Protein AF-A0AAD7KMN8-F1 (afdb_monomer)

Sequence (125 aa):
MLVNEAERQPPHKIDENMWKNRENIEEIIFLLERSHWPEALQQQSTPYDAEVAIVFYNLRD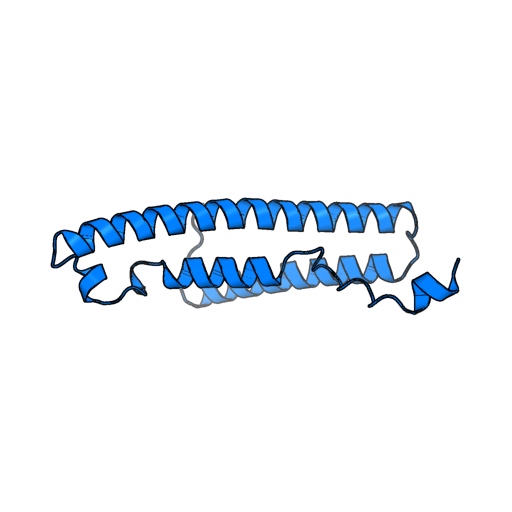KFQNTLKHLESFQSMNSERVFNTVMTYMPQDFWGTLIRQQRECAERNKQAEVDALVSSGGSIGD

Nearest PDB structures (foldseek):
  4tko-assembly1_B  TM=3.023E-01  e=6.336E+00  Aquifex aeolicus VF5

Organism: Quillaja saponaria (NCBI:txid32244)

Mean predicted aligned error: 10.91 Å

Radius of gyration: 21.76 Å; Cα contacts (8 Å, |Δi|>4): 50; chains: 1; bounding box: 42×51×60 Å

pLDDT: mean 83.75, std 11.63, range [52.47, 98.25]

Secondary structure (DSSP, 8-state):
--HHHHSSPPPP---TT-HHHHHHHHHHHHHTSGGGS-HHHHHT-SHHHHHHHHHHHHHHHHHHHHHHHHHHHHHHHHHHHHHHHHHH-TTSHHHHHHHHHHHHHHHHHHHHHHHHHHTT-----

Solvent-accessible surface area (backbo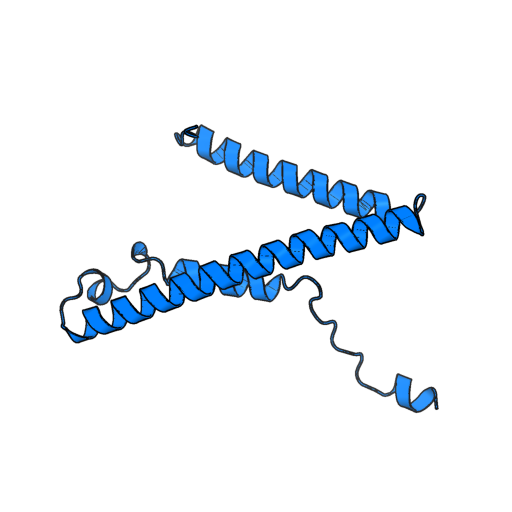ne atoms only — not comparable to full-atom values): 7191 Å² total; per-residue (Å²): 120,68,66,70,60,69,72,45,78,74,78,76,81,69,66,89,66,43,58,70,58,49,54,54,46,54,51,51,42,54,55,49,35,70,90,61,42,60,67,63,51,62,65,37,79,43,76,66,31,46,53,51,47,54,50,40,52,56,48,34,53,51,45,54,54,48,47,54,52,50,53,50,48,41,52,54,48,52,51,51,52,51,51,49,34,50,70,79,37,66,86,40,68,65,46,55,51,56,48,52,52,50,56,49,50,54,52,50,54,50,51,55,50,51,50,42,42,75,74,70,49,79,92,78,135

Structure (mmCIF, N/CA/C/O backbone):
data_AF-A0AAD7KMN8-F1
#
_entry.id   AF-A0AAD7KMN8-F1
#
loop_
_atom_site.group_PDB
_atom_site.id
_atom_site.type_symbol
_atom_site.label_atom_id
_atom_site.label_alt_id
_atom_site.label_comp_id
_atom_site.label_asym_id
_atom_site.label_entity_id
_atom_site.label_seq_id
_atom_site.pdbx_PDB_ins_code
_atom_site.Cartn_x
_atom_site.Cartn_y
_atom_site.Cartn_z
_atom_site.occupancy
_atom_site.B_iso_or_equiv
_atom_site.auth_seq_id
_atom_site.auth_comp_id
_atom_site.auth_asym_id
_atom_site.auth_atom_id
_atom_site.pdbx_PDB_model_num
ATOM 1 N N . MET A 1 1 ? 0.460 -26.601 -34.299 1.00 56.47 1 MET A N 1
ATOM 2 C CA . MET A 1 1 ? 0.908 -26.248 -32.934 1.00 56.47 1 MET A CA 1
ATOM 3 C C . MET A 1 1 ? 0.666 -24.768 -32.630 1.00 56.47 1 MET A C 1
ATOM 5 O O . MET A 1 1 ? 0.050 -24.507 -31.615 1.00 56.47 1 MET A O 1
ATOM 9 N N . LEU A 1 2 ? 0.982 -23.837 -33.544 1.00 56.38 2 LEU A N 1
ATOM 10 C CA . LEU A 1 2 ? 0.727 -22.386 -33.389 1.00 56.38 2 LEU A CA 1
ATOM 11 C C . LEU A 1 2 ? -0.758 -21.954 -33.425 1.00 56.38 2 LEU A C 1
ATOM 13 O O . LEU A 1 2 ? -1.135 -20.991 -32.770 1.00 56.38 2 LEU A O 1
ATOM 17 N N . VAL A 1 3 ? -1.621 -22.670 -34.158 1.00 59.94 3 VAL A N 1
ATOM 18 C CA . VAL A 1 3 ? -3.056 -22.318 -34.292 1.00 59.94 3 VAL A CA 1
ATOM 19 C C . VAL A 1 3 ? -3.810 -22.456 -32.961 1.00 59.94 3 VAL A C 1
ATOM 21 O O . VAL A 1 3 ? -4.581 -21.579 -32.599 1.00 59.94 3 VAL A O 1
ATOM 24 N N . ASN A 1 4 ? -3.501 -23.491 -32.172 1.00 58.03 4 ASN A N 1
ATOM 25 C CA . ASN A 1 4 ? -4.098 -23.683 -30.842 1.00 58.03 4 ASN A CA 1
ATOM 26 C C . ASN A 1 4 ? -3.640 -22.634 -29.816 1.00 58.03 4 ASN A C 1
ATOM 28 O O . ASN A 1 4 ? -4.274 -22.478 -28.778 1.00 58.03 4 ASN A O 1
ATOM 32 N N . GLU A 1 5 ? -2.522 -21.954 -30.065 1.00 59.50 5 GLU A N 1
ATOM 33 C CA . GLU A 1 5 ? -2.000 -20.889 -29.205 1.00 59.50 5 GLU A CA 1
ATOM 34 C C . GLU A 1 5 ? -2.680 -19.547 -29.497 1.00 59.50 5 GLU A C 1
ATOM 36 O O . GLU A 1 5 ? -2.905 -18.771 -28.575 1.00 59.50 5 GLU A O 1
ATOM 41 N N . ALA A 1 6 ? -3.081 -19.320 -30.752 1.00 63.28 6 ALA A N 1
ATOM 42 C CA . ALA A 1 6 ? -3.820 -18.135 -31.183 1.00 63.28 6 ALA A CA 1
ATOM 43 C C . ALA A 1 6 ? -5.300 -18.142 -30.753 1.00 63.28 6 ALA A C 1
ATOM 45 O O . ALA A 1 6 ? -5.886 -17.079 -30.577 1.00 63.28 6 ALA A O 1
ATOM 46 N N . GLU A 1 7 ? -5.900 -19.324 -30.571 1.00 77.69 7 GLU A N 1
ATOM 47 C CA . GLU A 1 7 ? -7.293 -19.466 -30.108 1.00 77.69 7 GLU A CA 1
ATOM 48 C C . GLU A 1 7 ? -7.444 -19.472 -28.578 1.00 77.69 7 GLU A C 1
ATOM 50 O O . GLU A 1 7 ? -8.562 -19.453 -28.057 1.00 77.69 7 GLU A O 1
ATOM 55 N N . ARG A 1 8 ? -6.337 -19.488 -27.825 1.00 69.94 8 ARG A N 1
ATOM 56 C CA . ARG A 1 8 ? -6.395 -19.339 -26.367 1.00 69.94 8 ARG A CA 1
ATOM 57 C C . ARG A 1 8 ? -6.794 -17.914 -26.015 1.00 69.94 8 ARG A C 1
ATOM 59 O O . ARG A 1 8 ? -6.378 -16.962 -26.672 1.00 69.94 8 ARG A O 1
ATOM 66 N N . GLN A 1 9 ? -7.564 -17.767 -24.934 1.00 62.47 9 GLN A N 1
ATOM 67 C CA . GLN A 1 9 ? -7.767 -16.442 -24.361 1.00 62.47 9 GLN A CA 1
ATOM 68 C C . GLN A 1 9 ? -6.394 -15.806 -24.114 1.00 62.47 9 GLN A C 1
ATOM 70 O O . GLN A 1 9 ? -5.521 -16.485 -23.557 1.00 62.47 9 GLN A O 1
ATOM 75 N N . PRO A 1 10 ? -6.192 -14.541 -24.532 1.00 62.91 10 PRO A N 1
ATOM 76 C CA . PRO A 1 10 ? -4.961 -13.832 -24.241 1.00 62.91 10 PRO A CA 1
ATOM 77 C C . PRO A 1 10 ? -4.693 -13.959 -22.741 1.00 62.91 10 PRO A C 1
ATOM 79 O O . PRO A 1 10 ? -5.629 -13.735 -21.962 1.00 62.91 10 PRO A O 1
ATOM 82 N N . PRO A 1 11 ? -3.473 -14.340 -22.318 1.00 59.47 11 PRO A N 1
ATOM 83 C CA . PRO A 1 11 ? -3.127 -14.351 -20.908 1.00 59.47 11 PRO A CA 1
ATOM 84 C C . PRO A 1 11 ? -3.539 -13.008 -20.321 1.00 59.47 11 PRO A C 1
ATOM 86 O O . PRO A 1 11 ? -3.143 -11.958 -20.835 1.00 59.47 11 PRO A O 1
ATOM 89 N N . HIS A 1 12 ? -4.406 -13.033 -19.310 1.00 55.31 12 HIS A N 1
ATOM 90 C CA . HIS A 1 12 ? -4.824 -11.798 -18.671 1.00 55.31 12 HIS A CA 1
ATOM 91 C C . HIS A 1 12 ? -3.556 -11.133 -18.144 1.00 55.31 12 HIS A C 1
ATOM 93 O O . HIS A 1 12 ? -2.778 -11.788 -17.446 1.00 55.31 12 HIS A O 1
ATOM 99 N N . LYS A 1 13 ? -3.301 -9.883 -18.550 1.00 56.59 13 LYS A N 1
ATOM 100 C CA . LYS A 1 13 ? -2.101 -9.159 -18.135 1.00 56.59 13 LYS A CA 1
ATOM 101 C C . LYS A 1 13 ? -2.139 -9.083 -16.614 1.00 56.59 13 LYS A C 1
ATOM 103 O O . LYS A 1 13 ? -2.942 -8.340 -16.056 1.00 56.59 13 LYS A O 1
ATOM 108 N N . ILE A 1 14 ? -1.319 -9.900 -15.960 1.00 56.88 14 ILE A N 1
ATOM 109 C CA . ILE A 1 14 ? -1.112 -9.800 -14.522 1.00 56.88 14 ILE A CA 1
ATOM 110 C C . ILE A 1 14 ? -0.593 -8.383 -14.296 1.00 56.88 14 ILE A C 1
ATOM 112 O O . ILE A 1 14 ? 0.257 -7.906 -15.051 1.00 56.88 14 ILE A O 1
ATOM 116 N N . ASP A 1 15 ? -1.146 -7.682 -13.312 1.00 66.06 15 ASP A N 1
ATOM 117 C CA . ASP A 1 15 ? -0.574 -6.417 -12.871 1.00 66.06 15 ASP A CA 1
ATOM 118 C C . ASP A 1 15 ? 0.802 -6.719 -12.265 1.00 66.06 15 ASP A C 1
ATOM 120 O O . ASP A 1 15 ? 0.929 -6.995 -11.075 1.00 66.06 15 ASP A O 1
ATOM 124 N N . GLU A 1 16 ? 1.836 -6.734 -13.111 1.00 68.81 16 GLU A N 1
ATOM 125 C CA . GLU A 1 16 ? 3.218 -7.057 -12.731 1.00 68.81 16 GLU A CA 1
ATOM 126 C C . GLU A 1 16 ? 3.748 -6.118 -11.644 1.00 68.81 16 GLU A C 1
ATOM 128 O O . GLU A 1 16 ? 4.678 -6.459 -10.916 1.00 68.81 16 GLU A O 1
ATOM 133 N N . ASN A 1 17 ? 3.120 -4.949 -11.505 1.00 71.44 17 ASN A N 1
ATOM 134 C CA . ASN A 1 17 ? 3.475 -3.940 -10.525 1.00 71.44 17 ASN A CA 1
ATOM 135 C C . ASN A 1 17 ? 2.519 -3.909 -9.327 1.00 71.44 17 ASN A C 1
ATOM 137 O O . ASN A 1 17 ? 2.757 -3.136 -8.406 1.00 71.44 17 ASN A O 1
ATOM 141 N N . MET A 1 18 ? 1.477 -4.746 -9.290 1.00 85.00 18 MET A N 1
ATOM 142 C CA . MET A 1 18 ? 0.548 -4.888 -8.161 1.00 85.00 18 MET A CA 1
ATOM 143 C C . MET A 1 18 ? -0.072 -3.562 -7.669 1.00 85.00 18 MET A C 1
ATOM 145 O O . MET A 1 18 ? -0.407 -3.429 -6.490 1.00 85.00 18 MET A O 1
ATOM 149 N N . TRP A 1 19 ? -0.228 -2.571 -8.547 1.00 84.38 19 TRP A N 1
ATOM 150 C CA . TRP A 1 19 ? -0.811 -1.271 -8.218 1.00 84.38 19 TRP A CA 1
ATOM 151 C C . TRP A 1 19 ? -2.242 -1.388 -7.716 1.00 84.38 19 TRP A C 1
ATOM 153 O O . TRP A 1 19 ? -2.585 -0.736 -6.733 1.00 84.38 19 TRP A O 1
ATOM 163 N N . LYS A 1 20 ? -3.065 -2.261 -8.314 1.00 86.38 20 LYS A N 1
ATOM 164 C CA . LYS A 1 20 ? -4.444 -2.419 -7.827 1.00 86.38 20 LYS A CA 1
ATOM 165 C C . LYS A 1 20 ? -4.492 -3.040 -6.432 1.00 86.38 20 LYS A C 1
ATOM 167 O O . LYS A 1 20 ? -5.333 -2.682 -5.612 1.00 86.38 20 LYS A O 1
ATOM 172 N N . ASN A 1 21 ? -3.561 -3.946 -6.145 1.00 91.25 21 ASN A N 1
ATOM 173 C CA . ASN A 1 21 ? -3.436 -4.537 -4.816 1.00 91.25 21 ASN A CA 1
ATOM 174 C C . ASN A 1 21 ? -2.973 -3.495 -3.798 1.00 91.25 21 ASN A C 1
ATOM 176 O O . ASN A 1 21 ? -3.486 -3.488 -2.684 1.00 91.25 21 ASN A O 1
ATOM 180 N N . ARG A 1 22 ? -2.049 -2.607 -4.188 1.00 93.12 22 ARG A N 1
ATOM 181 C CA . ARG A 1 22 ? -1.612 -1.482 -3.359 1.00 93.12 22 ARG A CA 1
ATOM 182 C C . ARG A 1 22 ? -2.782 -0.583 -2.973 1.00 93.12 22 ARG A C 1
ATOM 184 O O . ARG A 1 22 ? -3.014 -0.404 -1.786 1.00 93.12 22 ARG A O 1
ATOM 191 N N . GLU A 1 23 ? -3.533 -0.110 -3.965 1.00 91.38 23 GLU A N 1
ATOM 192 C CA . GLU A 1 23 ? -4.701 0.760 -3.772 1.00 91.38 23 GLU A CA 1
A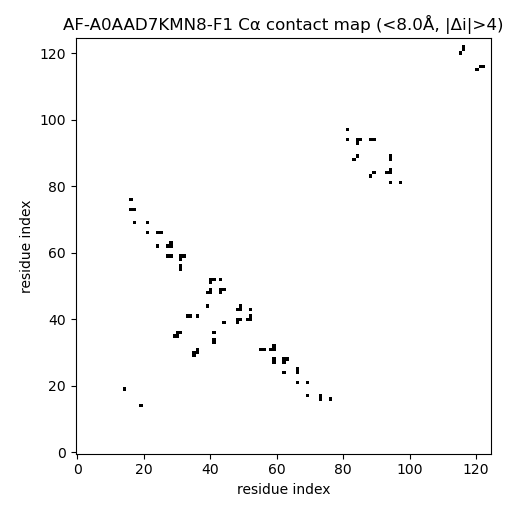TOM 193 C C . GLU A 1 23 ? -5.711 0.119 -2.808 1.00 91.38 23 GLU A C 1
ATOM 195 O O . GLU A 1 23 ? -6.142 0.741 -1.842 1.00 91.38 23 GLU A O 1
ATOM 200 N N . ASN A 1 24 ? -6.026 -1.165 -3.007 1.00 94.56 24 ASN A N 1
ATOM 201 C CA . ASN A 1 24 ? -6.938 -1.887 -2.120 1.00 94.56 24 ASN A CA 1
ATOM 202 C C . ASN A 1 24 ? -6.395 -1.998 -0.683 1.00 94.56 24 ASN A C 1
ATOM 204 O O . ASN A 1 24 ? -7.163 -1.901 0.270 1.00 94.56 24 ASN A O 1
ATOM 208 N N . ILE A 1 25 ? -5.091 -2.237 -0.505 1.00 96.12 25 ILE A N 1
ATOM 209 C CA . ILE A 1 25 ? -4.468 -2.332 0.824 1.00 96.12 25 ILE A CA 1
ATOM 210 C C . ILE A 1 25 ? -4.483 -0.971 1.529 1.00 96.12 25 ILE A C 1
ATOM 212 O O . ILE A 1 25 ? -4.784 -0.917 2.721 1.00 96.12 25 ILE A O 1
ATOM 216 N N . GLU A 1 26 ? -4.169 0.107 0.812 1.00 95.62 26 GLU A N 1
ATOM 217 C CA . GLU A 1 26 ? -4.197 1.479 1.330 1.00 95.62 26 GLU A CA 1
ATOM 218 C C . GLU A 1 26 ? -5.616 1.870 1.773 1.00 95.62 26 GLU A C 1
ATOM 220 O O . GLU A 1 26 ? -5.788 2.336 2.899 1.00 95.62 26 GLU A O 1
ATOM 225 N N . GLU A 1 27 ? -6.637 1.565 0.966 1.00 95.94 27 GLU A N 1
ATOM 226 C CA . GLU A 1 27 ? -8.049 1.778 1.320 1.00 95.94 27 GLU A CA 1
ATOM 227 C C . GLU A 1 27 ? -8.458 0.971 2.564 1.00 95.94 27 GLU A C 1
ATOM 229 O O . GLU A 1 27 ? -9.103 1.488 3.476 1.00 95.94 27 GLU A O 1
ATOM 234 N N . ILE A 1 28 ? -8.048 -0.300 2.657 1.00 97.31 28 ILE A N 1
ATOM 235 C CA . ILE A 1 28 ? -8.330 -1.123 3.841 1.00 97.31 28 ILE A CA 1
ATOM 236 C C . ILE A 1 28 ? -7.670 -0.527 5.088 1.00 97.31 28 ILE A C 1
ATOM 238 O O . ILE A 1 28 ? -8.296 -0.486 6.145 1.00 97.31 28 ILE A O 1
ATOM 242 N N . ILE A 1 29 ? -6.419 -0.067 4.991 1.00 97.44 29 ILE A N 1
ATOM 243 C CA . ILE A 1 29 ? -5.736 0.586 6.114 1.00 97.44 29 ILE A CA 1
ATOM 244 C C . ILE A 1 29 ? -6.493 1.845 6.528 1.00 97.44 29 ILE A C 1
ATOM 246 O O . ILE A 1 29 ? -6.747 1.994 7.721 1.00 97.44 29 ILE A O 1
ATOM 250 N N . PHE A 1 30 ? -6.886 2.687 5.567 1.00 95.56 30 PHE A N 1
ATOM 251 C CA . PHE A 1 30 ? -7.658 3.906 5.804 1.00 95.56 30 PHE A CA 1
ATOM 252 C C . PHE A 1 30 ? -8.943 3.609 6.586 1.00 95.56 30 PHE A C 1
ATOM 254 O O . PHE A 1 30 ? -9.160 4.173 7.659 1.00 95.56 30 PHE A O 1
ATOM 261 N N . LEU A 1 31 ? -9.745 2.641 6.132 1.00 95.81 31 LEU A N 1
ATOM 262 C CA . LEU A 1 31 ? -10.977 2.228 6.816 1.00 95.81 31 LEU A CA 1
ATOM 263 C C . LEU A 1 31 ? -10.727 1.623 8.210 1.00 95.81 31 LEU A C 1
ATOM 265 O O . LEU A 1 31 ? -11.585 1.706 9.089 1.00 95.81 31 LEU A O 1
ATOM 269 N N . LEU A 1 32 ? -9.557 1.016 8.430 1.00 96.31 32 LEU A N 1
ATOM 270 C CA . LEU A 1 32 ? -9.153 0.443 9.716 1.00 96.31 32 LEU A CA 1
ATOM 271 C C . LEU A 1 32 ? -8.511 1.459 10.671 1.00 96.31 32 LEU A C 1
ATOM 273 O O . LEU A 1 32 ? -8.191 1.092 11.807 1.00 96.31 32 LEU A O 1
ATOM 277 N N . GLU A 1 33 ? -8.345 2.723 10.291 1.00 94.56 33 GLU A N 1
ATOM 278 C CA . GLU A 1 33 ? -7.950 3.768 11.234 1.00 94.56 33 GLU A CA 1
ATOM 279 C C . GLU A 1 33 ? -9.084 4.073 12.212 1.00 94.56 33 GLU A C 1
ATOM 281 O O . GLU A 1 33 ? -10.246 4.195 11.828 1.00 94.56 33 GLU A O 1
ATOM 286 N N . ARG A 1 34 ? -8.746 4.234 13.499 1.00 92.75 34 ARG A N 1
ATOM 287 C CA . ARG A 1 34 ? -9.740 4.408 14.572 1.00 92.75 34 ARG A CA 1
ATOM 288 C C . ARG A 1 34 ? -10.700 5.574 14.310 1.00 92.75 34 ARG A C 1
ATOM 290 O O . ARG A 1 34 ? -11.861 5.480 14.685 1.0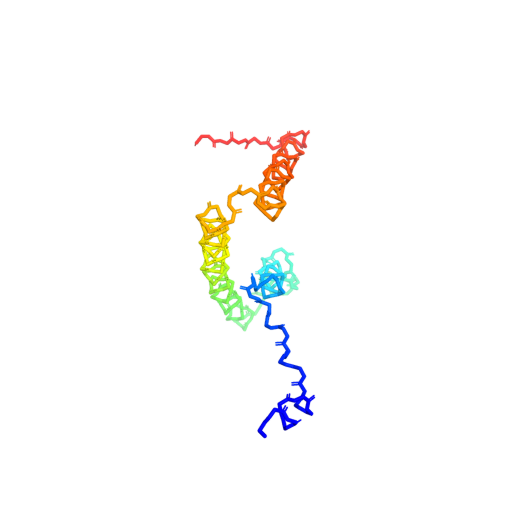0 92.75 34 ARG A O 1
ATOM 297 N N . SER A 1 35 ? -10.230 6.644 13.670 1.00 93.38 35 SER A N 1
ATOM 298 C CA . SER A 1 35 ? -11.037 7.811 13.285 1.00 93.38 35 SER A CA 1
ATOM 299 C C . SER A 1 35 ? -12.167 7.483 12.308 1.00 93.38 35 SER A C 1
ATOM 301 O O . SER A 1 35 ? -13.178 8.180 12.309 1.00 93.38 35 SER A O 1
ATOM 303 N N . HIS A 1 36 ? -12.015 6.432 11.500 1.00 93.88 36 HIS A N 1
ATOM 304 C CA . HIS A 1 36 ? -12.982 6.021 10.479 1.00 93.88 36 HIS A CA 1
ATOM 305 C C . HIS A 1 36 ? -13.906 4.893 10.945 1.00 93.88 36 HIS A C 1
ATOM 307 O O . HIS A 1 36 ? -14.805 4.479 10.213 1.00 93.88 36 HIS A O 1
ATOM 313 N N . TRP A 1 37 ? -13.723 4.387 12.166 1.00 94.38 37 TRP A N 1
ATOM 314 C CA . TRP A 1 37 ? -14.603 3.355 12.705 1.00 94.38 37 TRP A CA 1
ATOM 315 C C . TRP A 1 37 ? -15.990 3.927 13.028 1.00 94.38 37 TRP A C 1
ATOM 317 O O . TRP A 1 37 ? -16.116 5.116 13.31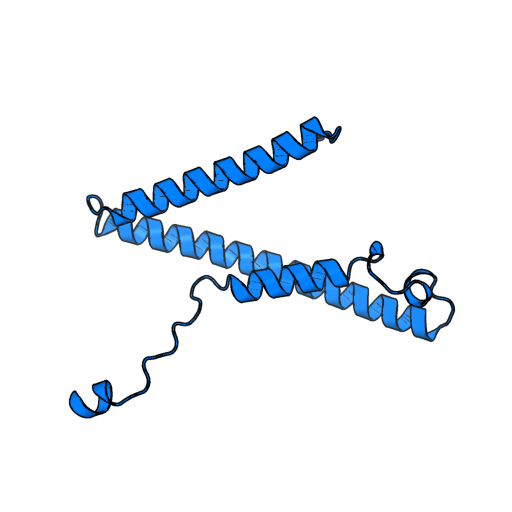9 1.00 94.38 37 TRP A O 1
ATOM 327 N N . PRO A 1 38 ? -17.041 3.097 13.078 1.00 91.94 38 PRO A N 1
ATOM 328 C CA . PRO A 1 38 ? -18.321 3.503 13.652 1.00 91.94 38 PRO A CA 1
ATOM 329 C C . PRO A 1 38 ? -18.169 3.972 15.110 1.00 91.94 38 PRO A C 1
ATOM 331 O O . PRO A 1 38 ? -17.413 3.371 15.874 1.00 91.94 38 PRO A O 1
ATOM 334 N N . GLU A 1 39 ? -18.921 4.994 15.530 1.00 90.50 39 GLU A N 1
ATOM 335 C CA . GLU A 1 39 ? -18.793 5.600 16.872 1.00 90.50 39 GLU A CA 1
ATOM 336 C C . GLU A 1 39 ? -18.906 4.586 18.022 1.00 90.50 39 GLU A C 1
ATOM 338 O O . GLU A 1 39 ? -18.133 4.649 18.977 1.00 90.50 39 GLU A O 1
ATOM 343 N N . ALA A 1 40 ? -19.808 3.605 17.911 1.00 86.94 40 ALA A N 1
ATOM 344 C CA . ALA A 1 40 ? -19.970 2.546 18.911 1.00 86.94 40 ALA A CA 1
ATOM 345 C C . ALA A 1 40 ? -18.677 1.729 19.123 1.00 86.94 40 ALA A C 1
ATOM 347 O O . ALA A 1 40 ? -18.285 1.444 20.255 1.00 86.94 40 ALA A O 1
ATOM 348 N N . LEU A 1 41 ? -17.962 1.427 18.034 1.00 89.31 41 LEU A N 1
ATOM 349 C CA . LEU A 1 41 ? -16.673 0.730 18.061 1.00 89.31 41 LEU A CA 1
ATOM 350 C C . LEU A 1 41 ? -15.541 1.635 18.555 1.00 89.31 41 LEU A C 1
ATOM 352 O O . LEU A 1 41 ? -14.632 1.170 19.242 1.00 89.31 41 LEU A O 1
ATOM 356 N N . GLN A 1 42 ? -15.596 2.935 18.251 1.00 90.50 42 GLN A N 1
ATOM 357 C CA . GLN A 1 42 ? -14.630 3.900 18.780 1.00 90.50 42 GLN A CA 1
ATOM 358 C C . GLN A 1 42 ? -14.732 4.040 20.302 1.00 90.50 42 GLN A C 1
ATOM 360 O O . GLN A 1 42 ? -13.705 4.174 20.973 1.00 90.50 42 GLN A O 1
ATOM 365 N N . GLN A 1 43 ? -15.953 4.016 20.839 1.00 89.75 43 GLN A N 1
ATOM 366 C CA . GLN A 1 43 ? -16.233 4.151 22.269 1.00 89.75 43 GLN A CA 1
ATOM 367 C C . GLN A 1 43 ? -16.072 2.834 23.038 1.00 89.75 43 GLN A C 1
ATOM 369 O O . GLN A 1 43 ? -15.955 2.874 24.260 1.00 89.75 43 GLN A O 1
ATOM 374 N N . GLN A 1 44 ? -16.025 1.693 22.337 1.00 87.00 44 GLN A N 1
ATOM 375 C CA . GLN A 1 44 ? -15.911 0.354 22.928 1.00 87.00 44 GLN A CA 1
ATOM 376 C C . GLN A 1 44 ? -16.976 0.126 24.011 1.00 87.00 44 GLN A C 1
ATOM 378 O O . GLN A 1 44 ? -16.686 -0.321 25.120 1.00 87.00 44 GLN A O 1
ATOM 383 N N . SER A 1 45 ? -18.217 0.507 23.698 1.00 84.12 45 SER A N 1
ATOM 384 C CA . SER A 1 45 ? -19.318 0.583 24.662 1.00 84.12 45 SER A CA 1
ATOM 385 C C . SER A 1 45 ? -19.708 -0.778 25.249 1.00 84.12 45 SER A C 1
ATOM 387 O O . SER A 1 45 ? -20.310 -0.831 26.322 1.00 84.12 45 SER A O 1
ATOM 389 N N . THR A 1 46 ? -19.365 -1.876 24.571 1.00 90.88 46 THR A N 1
ATOM 390 C CA . THR A 1 46 ? -19.581 -3.247 25.040 1.00 90.88 46 THR A CA 1
ATOM 391 C C . THR A 1 46 ? -18.281 -4.067 25.048 1.00 90.88 46 THR A C 1
ATOM 393 O O . THR A 1 46 ? -17.344 -3.760 24.308 1.00 90.88 46 THR A O 1
ATOM 396 N N . PRO A 1 47 ? -18.213 -5.167 25.827 1.00 89.94 47 PRO A N 1
ATOM 397 C CA . PRO A 1 47 ? -17.082 -6.097 25.768 1.00 89.94 47 PRO A CA 1
ATOM 398 C C . PRO A 1 47 ? -16.844 -6.675 24.365 1.00 89.94 47 PRO A C 1
ATOM 400 O O . PRO A 1 47 ? -15.701 -6.883 23.972 1.00 89.94 47 PRO A O 1
ATOM 403 N N . TYR A 1 48 ? -17.915 -6.876 23.589 1.00 92.25 48 TYR A N 1
ATOM 404 C CA . TYR A 1 48 ? -17.828 -7.323 22.200 1.00 92.25 48 TYR A CA 1
ATOM 405 C C . TYR A 1 48 ? -17.136 -6.278 21.309 1.00 92.25 48 TYR A C 1
ATOM 407 O O . TYR A 1 48 ? -16.264 -6.624 20.516 1.00 92.25 48 TYR A O 1
ATOM 415 N N . ASP A 1 49 ? -17.446 -4.989 21.485 1.00 90.81 49 ASP A N 1
ATOM 416 C CA . ASP A 1 49 ? -16.795 -3.905 20.733 1.00 90.81 49 ASP A CA 1
ATOM 417 C C . ASP A 1 49 ? -15.288 -3.834 21.024 1.00 90.81 49 ASP A C 1
ATOM 419 O O . ASP A 1 49 ? -14.492 -3.552 20.127 1.00 90.81 49 ASP A O 1
ATOM 423 N N . ALA A 1 50 ? -14.878 -4.137 22.261 1.00 90.44 50 ALA A N 1
ATOM 424 C CA . ALA A 1 50 ? -13.467 -4.219 22.633 1.00 90.44 50 ALA A CA 1
ATOM 425 C C . ALA A 1 50 ? -12.748 -5.393 21.937 1.00 90.44 50 ALA A C 1
ATOM 427 O O . ALA A 1 50 ? -11.624 -5.228 21.459 1.00 90.44 50 ALA A O 1
ATOM 428 N N . GLU A 1 51 ? -13.393 -6.558 21.815 1.00 94.38 51 GLU A N 1
ATOM 429 C CA . GLU A 1 51 ? -12.850 -7.699 21.062 1.00 94.38 51 GLU A CA 1
ATOM 430 C C . GLU A 1 51 ? -12.707 -7.380 19.567 1.00 94.38 51 GLU A C 1
ATOM 432 O O . GLU A 1 51 ? -11.658 -7.640 18.969 1.00 94.38 51 GLU A O 1
ATOM 437 N N . VAL A 1 52 ? -13.721 -6.753 18.963 1.00 93.88 52 VAL A N 1
ATOM 438 C CA . VAL A 1 52 ? -13.675 -6.333 17.553 1.00 93.88 52 VAL A CA 1
ATOM 439 C C . VAL A 1 52 ? -12.574 -5.297 17.324 1.00 93.88 52 VAL A C 1
ATOM 441 O O . VAL A 1 52 ? -11.825 -5.410 16.351 1.00 93.88 52 VAL A O 1
ATOM 444 N N . ALA A 1 53 ? -12.407 -4.336 18.238 1.00 93.38 53 ALA A N 1
ATOM 445 C CA . ALA A 1 53 ? -11.326 -3.358 18.170 1.00 93.38 53 ALA A CA 1
ATOM 446 C C . ALA A 1 53 ? -9.946 -4.037 18.129 1.00 93.38 53 ALA A C 1
ATOM 448 O O . ALA A 1 53 ? -9.108 -3.676 17.302 1.00 93.38 53 ALA A O 1
ATOM 449 N N . ILE A 1 54 ? -9.716 -5.062 18.961 1.00 94.94 54 ILE A N 1
ATOM 450 C CA . ILE A 1 54 ? -8.468 -5.846 18.953 1.00 94.94 54 ILE A CA 1
ATOM 451 C C . ILE A 1 54 ? -8.253 -6.520 17.591 1.00 94.94 54 ILE A C 1
ATOM 453 O O . ILE A 1 54 ? -7.144 -6.494 17.051 1.00 94.94 54 ILE A O 1
ATOM 457 N N . VAL A 1 55 ? -9.301 -7.104 17.002 1.00 96.31 55 VAL A N 1
ATOM 458 C CA . VAL A 1 55 ? -9.221 -7.714 15.666 1.00 96.31 55 VAL A CA 1
ATOM 459 C C . VAL A 1 55 ? -8.869 -6.674 14.603 1.00 96.31 55 VAL A C 1
ATOM 461 O O . VAL A 1 55 ? -8.000 -6.938 13.772 1.00 96.31 55 VAL A O 1
ATOM 464 N N . PHE A 1 56 ? -9.483 -5.490 14.643 1.00 96.31 56 PHE A N 1
ATOM 465 C CA . PHE A 1 56 ? -9.210 -4.413 13.689 1.00 96.31 56 PHE A CA 1
ATOM 466 C C . PHE A 1 56 ? -7.774 -3.903 13.804 1.00 96.31 56 PHE A C 1
ATOM 468 O O . PHE A 1 56 ? -7.111 -3.735 12.781 1.00 96.31 56 PHE A O 1
ATOM 475 N N . TYR A 1 57 ? -7.252 -3.744 15.023 1.00 95.50 57 TYR A N 1
ATOM 476 C CA . TYR A 1 57 ? -5.846 -3.394 15.231 1.00 95.50 57 TYR A CA 1
ATOM 477 C C . TYR A 1 57 ? -4.904 -4.437 14.626 1.00 95.50 57 TYR A C 1
ATOM 479 O O . TYR A 1 57 ? -4.041 -4.091 13.820 1.00 95.50 57 TYR A O 1
ATOM 487 N N . ASN A 1 58 ? -5.130 -5.718 14.923 1.00 97.56 58 ASN A N 1
ATOM 488 C CA . ASN A 1 58 ? -4.323 -6.808 14.376 1.00 97.56 58 ASN A CA 1
ATOM 489 C C . ASN A 1 58 ? -4.399 -6.884 12.844 1.00 97.56 58 ASN A C 1
ATOM 491 O O . ASN A 1 58 ? -3.412 -7.207 12.180 1.00 97.56 58 ASN A O 1
ATOM 495 N N . LEU A 1 59 ? -5.575 -6.621 12.270 1.00 97.75 59 LEU A N 1
ATOM 496 C CA . LEU A 1 59 ? -5.775 -6.619 10.826 1.00 97.75 59 LEU A CA 1
ATOM 497 C C . LEU A 1 59 ? -5.034 -5.449 10.173 1.00 97.75 59 LEU A C 1
ATOM 499 O O . LEU A 1 59 ? -4.321 -5.656 9.191 1.00 97.75 59 LEU A O 1
ATOM 503 N N . ARG A 1 60 ? -5.131 -4.252 10.762 1.00 97.31 60 ARG A N 1
ATOM 504 C CA . ARG A 1 60 ? -4.406 -3.057 10.318 1.00 97.31 60 ARG A CA 1
ATOM 505 C C . ARG A 1 60 ? -2.906 -3.311 10.301 1.00 97.31 60 ARG A C 1
ATOM 507 O O . ARG A 1 60 ? -2.271 -3.075 9.280 1.00 97.31 60 ARG A O 1
ATOM 514 N N . ASP A 1 61 ? -2.352 -3.865 11.376 1.00 97.50 61 ASP A N 1
ATOM 515 C CA . ASP A 1 61 ? -0.914 -4.132 11.471 1.00 97.50 61 ASP A CA 1
ATOM 516 C C . ASP A 1 61 ? -0.452 -5.148 10.408 1.00 97.50 61 ASP A C 1
ATOM 518 O O . ASP A 1 61 ? 0.602 -4.985 9.787 1.00 97.50 61 ASP A O 1
ATOM 522 N N . LYS A 1 62 ? -1.264 -6.175 10.120 1.00 98.25 62 LYS A N 1
ATOM 523 C CA . LYS A 1 62 ? -0.993 -7.127 9.027 1.00 98.25 62 LYS A CA 1
ATOM 524 C C . LYS A 1 62 ? -0.998 -6.449 7.659 1.00 98.25 62 LYS A C 1
ATOM 526 O O . LYS A 1 62 ? -0.097 -6.710 6.859 1.00 98.25 62 LYS A O 1
ATOM 531 N N . PHE A 1 63 ? -1.973 -5.585 7.383 1.00 98.19 63 PHE A N 1
ATOM 532 C CA . PHE A 1 63 ? -2.031 -4.857 6.116 1.00 98.19 63 PHE A CA 1
ATOM 533 C C . PHE A 1 63 ? -0.905 -3.837 5.982 1.00 98.19 63 PHE A C 1
ATOM 535 O O . PHE A 1 63 ? -0.292 -3.777 4.924 1.00 98.19 63 PHE A O 1
ATOM 542 N N . GLN A 1 64 ? -0.541 -3.127 7.049 1.00 97.75 64 GLN A N 1
ATOM 543 C CA . GLN A 1 64 ? 0.613 -2.224 7.055 1.00 97.75 64 GLN A CA 1
ATOM 544 C C . GLN A 1 64 ? 1.919 -2.971 6.771 1.00 97.75 64 GLN A C 1
ATOM 546 O O . GLN A 1 64 ? 2.743 -2.515 5.979 1.00 97.75 64 GLN A O 1
ATOM 551 N N . ASN A 1 65 ? 2.110 -4.148 7.372 1.00 97.88 65 ASN A N 1
ATOM 552 C CA . ASN A 1 65 ? 3.265 -4.986 7.064 1.00 97.88 65 ASN A CA 1
ATOM 553 C C . ASN A 1 65 ? 3.228 -5.476 5.613 1.00 97.88 65 ASN A C 1
ATOM 555 O O . ASN A 1 65 ? 4.252 -5.445 4.936 1.00 97.88 65 ASN A O 1
ATOM 559 N N . THR A 1 66 ? 2.065 -5.888 5.114 1.00 97.56 66 THR A N 1
ATOM 560 C CA . THR A 1 66 ? 1.901 -6.328 3.720 1.00 97.56 66 THR A CA 1
ATOM 561 C C . THR A 1 66 ? 2.193 -5.192 2.738 1.00 97.56 66 THR A C 1
ATOM 563 O O . THR A 1 66 ? 2.914 -5.410 1.768 1.00 97.56 66 THR A O 1
ATOM 566 N N . LEU A 1 67 ? 1.718 -3.975 3.024 1.00 96.38 67 LEU A N 1
ATOM 567 C CA . LEU A 1 67 ? 1.980 -2.777 2.230 1.00 96.38 67 LEU A CA 1
ATOM 568 C C . LEU A 1 67 ? 3.483 -2.518 2.119 1.00 96.38 67 LEU A C 1
ATOM 570 O O . LEU A 1 67 ? 3.992 -2.413 1.011 1.00 96.38 67 LEU A O 1
ATOM 574 N N . LYS A 1 68 ? 4.220 -2.552 3.236 1.00 95.94 68 LYS A N 1
ATOM 575 C CA . LYS A 1 68 ? 5.685 -2.382 3.227 1.00 95.94 68 LYS A CA 1
ATOM 576 C C . LYS A 1 68 ? 6.396 -3.400 2.330 1.00 95.94 68 LYS A C 1
ATOM 578 O O . LYS A 1 68 ? 7.317 -3.046 1.595 1.00 95.94 68 LYS A O 1
ATOM 583 N N . HIS A 1 69 ? 5.978 -4.668 2.372 1.00 95.62 69 HIS A N 1
ATOM 584 C CA . HIS A 1 69 ? 6.544 -5.702 1.497 1.00 95.62 69 HIS A CA 1
ATOM 585 C C . HIS A 1 69 ? 6.212 -5.437 0.025 1.00 95.62 69 HIS A C 1
ATOM 587 O O . HIS A 1 69 ? 7.078 -5.591 -0.835 1.00 95.62 69 HIS A O 1
ATOM 593 N N . LEU A 1 70 ? 4.980 -5.017 -0.262 1.00 93.25 70 LEU A N 1
ATOM 594 C CA . LEU A 1 70 ? 4.531 -4.673 -1.606 1.00 93.25 70 LEU A CA 1
ATOM 595 C C . LEU A 1 70 ? 5.310 -3.482 -2.177 1.00 93.25 70 LEU A C 1
ATOM 597 O O . LEU A 1 70 ? 5.777 -3.540 -3.309 1.00 93.25 70 LEU A O 1
ATOM 601 N N . GLU A 1 71 ? 5.496 -2.426 -1.389 1.00 92.06 71 GLU A N 1
ATOM 602 C CA . GLU A 1 71 ? 6.263 -1.241 -1.778 1.00 92.06 71 GLU A CA 1
ATOM 603 C C . GLU A 1 71 ? 7.731 -1.581 -2.043 1.00 92.06 71 GLU A C 1
ATOM 605 O O . GLU A 1 71 ? 8.308 -1.132 -3.036 1.00 92.06 71 GLU A O 1
ATOM 610 N N . SER A 1 72 ? 8.331 -2.426 -1.196 1.00 92.19 72 SER A N 1
ATOM 611 C CA . SER A 1 72 ? 9.685 -2.939 -1.414 1.00 92.19 72 SER A CA 1
ATOM 612 C C . SER A 1 72 ? 9.771 -3.738 -2.715 1.00 92.19 72 SER A C 1
ATOM 614 O O . SER A 1 72 ? 10.664 -3.489 -3.527 1.00 92.19 72 SER A O 1
ATOM 616 N N . PHE A 1 73 ? 8.808 -4.629 -2.965 1.00 90.62 73 PHE A N 1
ATOM 617 C CA . PHE A 1 73 ? 8.717 -5.377 -4.215 1.00 90.62 73 PHE A CA 1
ATOM 618 C C . PHE A 1 73 ? 8.594 -4.449 -5.431 1.00 90.62 73 PHE A C 1
ATOM 620 O O . PHE A 1 73 ? 9.361 -4.598 -6.380 1.00 90.62 73 PHE A O 1
ATOM 627 N N . GLN A 1 74 ? 7.687 -3.468 -5.398 1.00 88.81 74 GLN A N 1
ATOM 628 C CA . GLN A 1 74 ? 7.484 -2.495 -6.477 1.00 88.81 74 GLN A CA 1
ATOM 629 C C . GLN A 1 74 ? 8.759 -1.696 -6.769 1.00 88.81 74 GLN A C 1
ATOM 631 O O . GLN A 1 74 ? 9.143 -1.544 -7.930 1.00 88.81 74 GLN A O 1
ATOM 636 N N . SER A 1 75 ? 9.437 -1.224 -5.720 1.00 86.50 75 SER A N 1
ATOM 637 C CA . SER A 1 75 ? 10.693 -0.478 -5.829 1.00 86.50 75 SER A CA 1
ATOM 638 C C . SER A 1 75 ? 11.802 -1.332 -6.455 1.00 86.50 75 SER A C 1
ATOM 640 O O . SER A 1 75 ? 12.391 -0.946 -7.467 1.00 86.50 75 SER A O 1
ATOM 642 N N . MET A 1 76 ? 12.021 -2.541 -5.925 1.00 88.62 76 MET A N 1
ATOM 643 C CA . MET A 1 76 ? 13.029 -3.473 -6.439 1.00 88.62 76 MET A CA 1
ATOM 644 C C . MET A 1 76 ? 12.732 -3.919 -7.874 1.00 88.62 76 MET A C 1
ATOM 646 O O . MET A 1 76 ? 13.650 -4.058 -8.682 1.00 88.62 76 MET A O 1
ATOM 650 N N . ASN A 1 77 ? 11.463 -4.164 -8.209 1.00 86.56 77 ASN A N 1
ATOM 651 C CA . ASN A 1 77 ? 11.065 -4.558 -9.556 1.00 86.56 77 ASN A CA 1
ATOM 652 C C . ASN A 1 77 ? 11.314 -3.423 -10.556 1.00 86.56 77 ASN A C 1
ATOM 654 O O . ASN A 1 77 ? 11.931 -3.649 -11.595 1.00 86.56 77 ASN A O 1
ATOM 658 N N . SER A 1 78 ? 10.916 -2.195 -10.208 1.00 83.75 78 SER A N 1
ATOM 659 C CA . SER A 1 78 ? 11.163 -0.999 -11.021 1.00 83.75 78 SER A CA 1
ATOM 660 C C . SER A 1 78 ? 12.657 -0.788 -11.287 1.00 83.75 78 SER A C 1
ATOM 662 O O . SER A 1 78 ? 13.066 -0.572 -12.429 1.00 83.75 78 SER A O 1
ATOM 664 N N . GLU A 1 79 ? 13.496 -0.950 -10.261 1.00 85.94 79 GLU A N 1
ATOM 665 C CA . GLU A 1 79 ? 14.951 -0.861 -10.403 1.00 85.94 79 GLU A CA 1
ATOM 666 C C . GLU A 1 79 ? 15.518 -1.955 -11.321 1.00 85.94 79 GLU A C 1
ATOM 668 O O . GLU A 1 79 ? 16.334 -1.669 -12.199 1.00 85.94 79 GLU A O 1
ATOM 673 N N . ARG A 1 80 ? 15.068 -3.208 -11.175 1.00 86.44 80 ARG A N 1
ATOM 674 C CA . ARG A 1 80 ? 15.494 -4.317 -12.046 1.00 86.44 80 ARG A CA 1
ATOM 675 C C . ARG A 1 80 ? 15.110 -4.084 -13.503 1.00 86.44 80 ARG A C 1
ATOM 677 O O . ARG A 1 80 ? 15.945 -4.300 -14.384 1.00 86.44 80 ARG A O 1
ATOM 684 N N . VAL A 1 81 ? 13.881 -3.632 -13.760 1.00 83.94 81 VAL A N 1
ATOM 685 C CA . VAL A 1 81 ? 13.407 -3.292 -15.110 1.00 83.94 81 VAL A CA 1
ATOM 686 C C . VAL A 1 81 ? 14.260 -2.171 -15.695 1.00 83.94 81 VAL A C 1
ATOM 688 O O . VAL A 1 81 ? 14.775 -2.317 -16.803 1.00 83.94 81 VAL A O 1
ATOM 691 N N . PHE A 1 82 ? 14.495 -1.099 -14.934 1.00 83.94 82 PHE A N 1
ATOM 692 C CA . PHE A 1 82 ? 15.357 -0.001 -15.360 1.00 83.94 82 PHE A CA 1
ATOM 693 C C . PHE A 1 82 ? 16.772 -0.480 -15.712 1.00 83.94 82 PHE A C 1
ATOM 695 O O . PHE A 1 82 ? 17.245 -0.229 -16.818 1.00 83.94 82 PHE A O 1
ATOM 702 N N . ASN A 1 83 ? 17.428 -1.227 -14.821 1.00 84.69 83 ASN A N 1
ATOM 703 C CA . ASN A 1 83 ? 18.786 -1.731 -15.043 1.00 84.69 83 ASN A CA 1
ATOM 704 C C . ASN A 1 83 ? 18.866 -2.671 -16.252 1.00 84.69 83 ASN A C 1
ATOM 706 O O . ASN A 1 83 ? 19.841 -2.631 -17.001 1.00 84.69 83 ASN A O 1
ATOM 710 N N . THR A 1 84 ? 17.834 -3.485 -16.47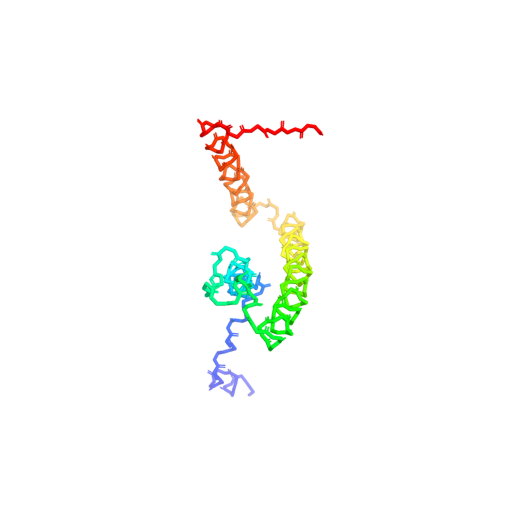9 1.00 85.31 84 THR A N 1
ATOM 711 C CA . THR A 1 84 ? 17.744 -4.368 -17.650 1.00 85.31 84 THR A CA 1
ATOM 712 C C . THR A 1 84 ? 17.659 -3.553 -18.939 1.00 85.31 84 THR A C 1
ATOM 714 O O . THR A 1 84 ? 18.430 -3.793 -19.868 1.00 85.31 84 THR A O 1
ATOM 717 N N . VAL A 1 85 ? 16.785 -2.543 -18.985 1.00 84.12 85 VAL A N 1
ATOM 718 C CA . VAL A 1 85 ? 16.657 -1.645 -20.144 1.00 84.12 85 VAL A CA 1
ATOM 719 C C . VAL A 1 85 ? 17.960 -0.887 -20.387 1.00 84.12 85 VAL A C 1
ATOM 721 O O . VAL A 1 85 ? 18.446 -0.870 -21.511 1.00 84.12 85 VAL A O 1
ATOM 724 N N . MET A 1 86 ? 18.586 -0.336 -19.348 1.00 82.62 86 MET A N 1
ATOM 725 C CA . MET A 1 86 ? 19.852 0.387 -19.498 1.00 82.62 86 MET A CA 1
ATOM 726 C C . MET A 1 86 ? 21.011 -0.515 -19.943 1.00 82.62 86 MET A C 1
ATOM 728 O O . MET A 1 86 ? 21.915 -0.046 -20.627 1.00 82.62 86 MET A O 1
ATOM 732 N N . THR A 1 87 ? 20.986 -1.800 -19.582 1.00 86.81 87 THR A N 1
ATOM 733 C CA . THR A 1 87 ? 22.028 -2.770 -19.953 1.00 86.81 87 THR A CA 1
ATOM 734 C C . THR A 1 87 ? 21.887 -3.234 -21.401 1.00 86.81 87 THR A C 1
ATOM 736 O O . THR A 1 87 ? 22.873 -3.278 -22.133 1.00 86.81 87 THR A O 1
ATOM 739 N N . TYR A 1 88 ? 20.672 -3.590 -21.823 1.00 86.94 88 TYR A N 1
ATOM 740 C CA . TYR A 1 88 ? 20.440 -4.221 -23.127 1.00 86.94 88 TYR A CA 1
ATOM 741 C C . TYR A 1 88 ? 19.937 -3.252 -24.203 1.00 86.94 88 TYR A C 1
ATOM 743 O O . TYR A 1 88 ? 20.059 -3.545 -25.389 1.00 86.94 88 TYR A O 1
ATOM 751 N N . MET A 1 89 ? 19.383 -2.103 -23.810 1.00 85.75 89 MET A N 1
ATOM 752 C CA . MET A 1 89 ? 18.755 -1.110 -24.692 1.00 85.75 89 MET A CA 1
ATOM 753 C C . MET A 1 89 ? 19.068 0.346 -24.256 1.00 85.75 89 MET A C 1
ATOM 755 O O . MET A 1 89 ? 18.158 1.160 -24.094 1.00 85.75 89 MET A O 1
ATOM 759 N N . PRO A 1 90 ? 20.350 0.728 -24.077 1.00 77.31 90 PRO A N 1
ATOM 760 C CA . PRO A 1 90 ? 20.739 2.023 -23.496 1.00 77.31 90 PRO A CA 1
ATOM 761 C C . PRO A 1 90 ? 20.342 3.258 -24.321 1.00 77.31 90 PRO A C 1
ATOM 763 O O . PRO A 1 90 ? 20.274 4.353 -23.770 1.00 77.31 90 PRO A O 1
ATOM 766 N N . GLN A 1 91 ? 20.125 3.101 -25.631 1.00 80.50 91 GLN A N 1
ATOM 767 C CA . GLN A 1 91 ? 19.740 4.186 -26.549 1.00 80.50 91 GLN A CA 1
ATOM 768 C C . GLN A 1 91 ? 18.254 4.151 -26.916 1.00 80.50 91 GLN A C 1
ATOM 770 O O . GLN A 1 91 ? 17.809 4.880 -27.801 1.00 80.50 91 GLN A O 1
ATOM 775 N N . ASP A 1 92 ? 17.491 3.273 -26.272 1.00 80.81 92 ASP A N 1
ATOM 776 C CA . ASP A 1 92 ? 16.073 3.129 -26.538 1.00 80.81 92 ASP A CA 1
ATOM 777 C C . ASP A 1 92 ? 15.2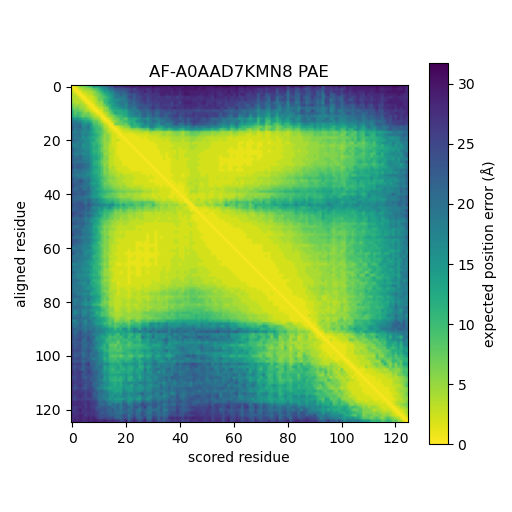64 4.171 -25.752 1.00 80.81 92 ASP A C 1
ATOM 779 O O . ASP A 1 92 ? 15.592 4.559 -24.624 1.00 80.81 92 ASP A O 1
ATOM 783 N N . PHE A 1 93 ? 14.168 4.622 -26.354 1.00 80.62 93 PHE A N 1
ATOM 784 C CA . PHE A 1 93 ? 13.238 5.585 -25.779 1.00 80.62 93 PHE A CA 1
ATOM 785 C C . PHE A 1 93 ? 12.669 5.104 -24.436 1.00 80.62 93 PHE A C 1
ATOM 787 O O . PHE A 1 93 ? 12.428 5.915 -23.540 1.00 80.62 93 PHE A O 1
ATOM 794 N N . TRP A 1 94 ? 12.540 3.787 -24.249 1.00 76.06 94 TRP A N 1
ATOM 795 C CA . TRP A 1 94 ? 12.087 3.181 -22.995 1.00 76.06 94 TRP A CA 1
ATOM 796 C C . TRP A 1 94 ? 12.941 3.573 -21.781 1.00 76.06 94 TRP A C 1
ATOM 798 O O . TRP A 1 94 ? 12.386 3.840 -20.716 1.00 76.06 94 TRP A O 1
ATOM 808 N N . GLY A 1 95 ? 14.266 3.697 -21.929 1.00 78.00 95 GLY A N 1
ATOM 809 C CA . GLY A 1 95 ? 15.139 4.147 -20.836 1.00 78.00 95 GLY A CA 1
ATOM 810 C C . GLY A 1 95 ? 14.852 5.594 -20.419 1.00 78.00 95 GLY A C 1
ATOM 811 O O . GLY A 1 95 ? 14.862 5.928 -19.233 1.00 78.00 95 GLY A O 1
ATOM 812 N N . THR A 1 96 ? 14.507 6.441 -21.393 1.00 80.12 96 THR A N 1
ATOM 813 C CA . THR A 1 96 ? 14.123 7.841 -21.158 1.00 80.12 96 THR A CA 1
ATOM 814 C C . THR A 1 96 ? 12.751 7.936 -20.492 1.00 80.12 96 THR A C 1
ATOM 816 O O . THR A 1 96 ? 12.603 8.693 -19.534 1.00 80.12 96 THR A O 1
ATOM 819 N N . LEU A 1 97 ? 11.771 7.138 -20.935 1.00 80.25 97 LEU A N 1
ATOM 820 C CA . LEU A 1 97 ? 10.439 7.079 -20.323 1.00 80.25 97 LEU A CA 1
ATOM 821 C C . LEU A 1 97 ? 10.495 6.671 -18.849 1.00 80.25 97 LEU A C 1
ATOM 823 O O . LEU A 1 97 ? 9.886 7.333 -18.012 1.00 80.25 97 LEU A O 1
ATOM 827 N N . ILE A 1 98 ? 11.249 5.618 -18.514 1.00 78.25 98 ILE A N 1
ATOM 828 C CA . ILE A 1 98 ? 11.371 5.156 -17.122 1.00 78.25 98 ILE A CA 1
ATOM 829 C C . ILE A 1 98 ? 12.021 6.243 -16.255 1.00 78.25 98 ILE A C 1
ATOM 831 O O . ILE A 1 98 ? 11.587 6.490 -15.127 1.00 78.25 98 ILE A O 1
ATOM 835 N N . ARG A 1 99 ? 13.027 6.948 -16.788 1.00 78.12 99 ARG A N 1
ATOM 836 C CA . ARG A 1 99 ? 13.688 8.044 -16.070 1.00 78.12 99 ARG A CA 1
ATOM 837 C C . ARG A 1 99 ? 12.744 9.223 -15.830 1.00 78.12 99 ARG A C 1
ATOM 839 O O . ARG A 1 99 ? 12.646 9.694 -14.702 1.00 78.12 99 ARG A O 1
ATOM 846 N N . GLN A 1 100 ? 11.995 9.634 -16.854 1.00 80.44 100 GLN A N 1
ATOM 847 C CA . GLN A 1 100 ? 10.973 10.679 -16.736 1.00 80.44 100 GLN A CA 1
ATOM 848 C C . GLN A 1 100 ? 9.885 10.300 -15.731 1.00 80.44 100 GLN A C 1
ATOM 850 O O . GLN A 1 100 ? 9.484 11.132 -14.922 1.00 80.44 100 GLN A O 1
ATOM 855 N N . GLN A 1 101 ? 9.428 9.047 -15.742 1.00 78.44 101 GLN A N 1
ATOM 856 C CA . GLN A 1 101 ? 8.431 8.564 -14.793 1.00 78.44 101 GLN A CA 1
ATOM 857 C C . GLN A 1 101 ? 8.942 8.656 -13.348 1.00 78.44 101 GLN A C 1
ATOM 859 O O . GLN A 1 101 ? 8.212 9.124 -12.476 1.00 78.44 101 GLN A O 1
ATOM 864 N N . ARG A 1 102 ? 10.203 8.282 -13.100 1.00 74.25 102 ARG A N 1
ATOM 865 C CA . ARG A 1 102 ? 10.838 8.393 -11.779 1.00 74.25 102 ARG A CA 1
ATOM 866 C C . ARG A 1 102 ? 10.994 9.850 -11.339 1.00 74.25 102 ARG A C 1
ATOM 868 O O . ARG A 1 102 ? 10.601 10.192 -10.232 1.00 74.25 102 ARG A O 1
ATOM 875 N N . GLU A 1 103 ? 11.495 10.717 -12.215 1.00 77.31 103 GLU A N 1
ATOM 876 C CA . GLU A 1 103 ? 11.633 12.156 -11.947 1.00 77.31 103 GLU A CA 1
ATOM 877 C C . GLU A 1 103 ? 10.274 12.827 -11.669 1.00 77.31 103 GLU A C 1
ATOM 879 O O . GLU A 1 103 ? 10.173 13.696 -10.805 1.00 77.31 103 GLU A O 1
ATOM 884 N N . CYS A 1 104 ? 9.214 12.425 -12.380 1.00 74.81 104 CYS A N 1
ATOM 885 C CA . CYS A 1 104 ? 7.851 12.888 -12.120 1.00 74.81 104 CYS A CA 1
ATOM 886 C C . CYS A 1 104 ? 7.316 12.396 -10.773 1.00 74.81 104 CYS A C 1
ATOM 888 O O . CYS A 1 104 ? 6.704 13.181 -10.055 1.00 74.81 104 CYS A O 1
ATOM 890 N N . ALA A 1 105 ? 7.561 11.135 -10.414 1.00 73.75 105 ALA A N 1
ATOM 891 C CA . ALA A 1 105 ? 7.146 10.591 -9.124 1.00 73.75 105 ALA A CA 1
ATOM 892 C C . ALA A 1 105 ? 7.824 11.316 -7.947 1.00 73.75 105 ALA A C 1
ATOM 894 O O . ALA A 1 105 ? 7.145 11.678 -6.990 1.00 73.75 105 ALA A O 1
ATOM 895 N N . GLU A 1 106 ? 9.130 11.593 -8.038 1.00 69.75 106 GLU A N 1
ATOM 896 C CA . GLU A 1 106 ? 9.849 12.359 -7.008 1.00 69.75 106 GLU A CA 1
ATOM 897 C C . GLU A 1 106 ? 9.355 13.809 -6.919 1.00 69.75 106 GLU A C 1
ATOM 899 O O . GLU A 1 106 ? 9.139 14.321 -5.823 1.00 69.75 106 GLU A O 1
ATOM 904 N N . ARG A 1 107 ? 9.087 14.461 -8.061 1.00 75.69 107 ARG A N 1
ATOM 905 C CA . ARG A 1 107 ? 8.466 15.797 -8.071 1.00 75.69 107 ARG A CA 1
ATOM 906 C C . ARG A 1 107 ? 7.096 15.810 -7.397 1.00 75.69 107 ARG A C 1
ATOM 908 O O . ARG A 1 107 ? 6.807 16.744 -6.658 1.00 75.69 107 ARG A O 1
ATOM 915 N N . ASN A 1 108 ? 6.268 14.796 -7.640 1.00 75.12 108 ASN A N 1
ATOM 916 C CA . ASN A 1 108 ? 4.947 14.701 -7.020 1.00 75.12 108 ASN A CA 1
ATOM 917 C C . ASN A 1 108 ? 5.054 14.501 -5.502 1.00 75.12 108 ASN A C 1
ATOM 919 O O . ASN A 1 108 ? 4.386 15.213 -4.760 1.00 75.12 108 ASN A O 1
ATOM 923 N N . LYS A 1 109 ? 5.950 13.618 -5.037 1.00 75.75 109 LYS A N 1
ATOM 924 C CA . LYS A 1 109 ? 6.231 13.453 -3.601 1.00 75.75 109 LYS A CA 1
ATOM 925 C C . LYS A 1 109 ? 6.710 14.750 -2.952 1.00 75.75 109 LYS A C 1
ATOM 927 O O . LYS A 1 109 ? 6.243 15.099 -1.874 1.00 75.75 109 LYS A O 1
ATOM 932 N N . GLN A 1 110 ? 7.614 15.479 -3.607 1.00 74.94 110 GLN A N 1
ATOM 933 C CA . GLN A 1 110 ? 8.081 16.767 -3.098 1.00 74.94 110 GLN A CA 1
ATOM 934 C 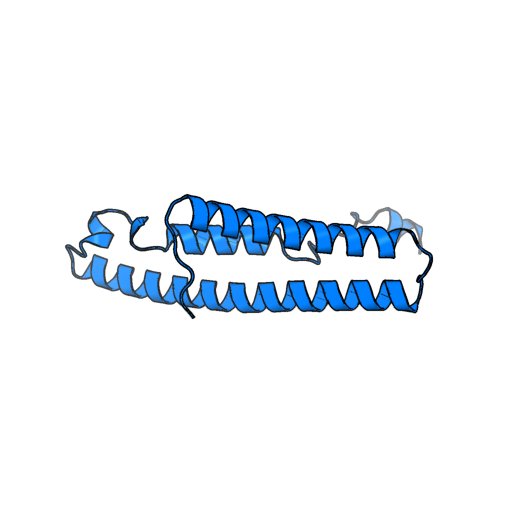C . GLN A 1 110 ? 6.934 17.782 -3.005 1.00 74.94 110 GLN A C 1
ATOM 936 O O . GLN A 1 110 ? 6.821 18.476 -2.002 1.00 74.94 110 GLN A O 1
ATOM 941 N N . ALA A 1 111 ? 6.042 17.826 -3.998 1.00 80.75 111 ALA A N 1
ATOM 942 C CA . ALA A 1 111 ? 4.882 18.714 -3.978 1.00 80.75 111 ALA A CA 1
ATOM 943 C C . ALA A 1 111 ? 3.895 18.387 -2.840 1.00 80.75 111 ALA A C 1
ATOM 945 O O . ALA A 1 111 ? 3.340 19.303 -2.237 1.00 80.75 111 ALA A O 1
ATOM 946 N N . GLU A 1 112 ? 3.689 17.107 -2.519 1.00 80.50 112 GLU A N 1
ATOM 947 C CA . GLU A 1 112 ? 2.886 16.688 -1.360 1.00 80.50 112 GLU A CA 1
ATOM 948 C C . GLU A 1 112 ? 3.516 17.147 -0.039 1.00 80.50 112 GLU A C 1
ATOM 950 O O . GLU A 1 112 ? 2.822 17.680 0.830 1.00 80.50 112 GLU A O 1
ATOM 955 N N . VAL A 1 113 ? 4.837 17.000 0.095 1.00 78.81 113 VAL A N 1
ATOM 956 C CA . VAL A 1 113 ? 5.587 17.487 1.262 1.00 78.81 113 VAL A CA 1
ATOM 957 C C . VAL A 1 113 ? 5.483 19.009 1.382 1.00 78.81 113 VAL A C 1
ATOM 959 O O . VAL A 1 113 ? 5.164 19.520 2.455 1.00 78.81 113 VAL A O 1
ATOM 962 N N . ASP A 1 114 ? 5.692 19.737 0.287 1.00 83.44 114 ASP A N 1
ATOM 963 C CA . ASP A 1 114 ? 5.618 21.199 0.261 1.00 83.44 114 ASP A CA 1
ATOM 964 C C . ASP A 1 114 ? 4.205 21.691 0.614 1.00 83.44 114 ASP A C 1
ATOM 966 O O . ASP A 1 114 ? 4.048 22.652 1.371 1.00 83.44 114 ASP A O 1
ATOM 970 N N . ALA A 1 115 ? 3.164 21.003 0.130 1.00 87.00 115 ALA A N 1
ATOM 971 C CA . ALA A 1 115 ? 1.780 21.285 0.494 1.00 87.00 115 ALA A CA 1
ATOM 972 C C . ALA A 1 115 ? 1.545 21.088 2.001 1.00 87.00 115 ALA A C 1
ATOM 974 O O . ALA A 1 115 ? 0.969 21.967 2.650 1.00 87.00 115 ALA A O 1
ATOM 975 N N . LEU A 1 116 ? 2.057 19.997 2.580 1.00 82.81 116 LEU A N 1
ATOM 976 C CA . LEU A 1 116 ? 1.952 19.718 4.013 1.00 82.81 116 LEU A CA 1
ATOM 977 C C . LEU A 1 116 ? 2.647 20.801 4.854 1.00 82.81 116 LEU A C 1
ATOM 979 O O . LEU A 1 116 ? 2.052 21.320 5.802 1.00 82.81 116 LEU A O 1
ATOM 983 N N . VAL A 1 117 ? 3.857 21.214 4.465 1.00 85.38 117 VAL A N 1
ATOM 984 C CA . VAL A 1 117 ? 4.596 22.306 5.122 1.00 85.38 117 VAL A CA 1
ATOM 985 C C . VAL A 1 117 ? 3.838 23.631 5.005 1.00 85.38 117 VAL A C 1
ATOM 987 O O . VAL A 1 117 ? 3.669 24.340 5.997 1.00 85.38 117 VAL A O 1
ATOM 990 N N . SER A 1 118 ? 3.303 23.947 3.822 1.00 84.38 118 SER A N 1
ATOM 991 C CA . SER A 1 118 ? 2.527 25.175 3.597 1.00 84.38 118 SER A CA 1
ATOM 992 C C . SER A 1 118 ? 1.227 25.234 4.411 1.00 84.38 118 SER A C 1
ATOM 994 O O . SER A 1 118 ? 0.776 26.319 4.775 1.00 84.38 118 SER A O 1
ATOM 996 N N . SER A 1 119 ? 0.654 24.075 4.751 1.00 85.19 119 SER A N 1
ATOM 997 C CA . SER A 1 119 ? -0.535 23.957 5.604 1.00 85.19 119 SER A CA 1
ATOM 998 C C . SER A 1 119 ? -0.238 24.039 7.111 1.00 85.19 119 SER A C 1
ATOM 1000 O O . SER A 1 119 ? -1.158 23.951 7.923 1.00 85.19 119 SER A O 1
ATOM 1002 N N . GLY A 1 120 ? 1.029 24.244 7.492 1.00 84.25 120 GLY A N 1
ATOM 1003 C CA . GLY A 1 120 ? 1.468 24.386 8.883 1.00 84.25 120 GLY A CA 1
ATOM 1004 C C . GLY A 1 120 ? 2.065 23.117 9.500 1.00 84.25 120 GLY A C 1
ATOM 1005 O O . GLY A 1 120 ? 2.303 23.092 10.707 1.00 84.25 120 GLY A O 1
ATOM 1006 N N . GLY A 1 121 ? 2.317 22.073 8.703 1.00 79.56 121 GLY A N 1
ATOM 1007 C CA . GLY A 1 121 ? 3.076 20.900 9.136 1.00 79.56 121 GLY A CA 1
ATOM 1008 C C . GLY A 1 121 ? 4.568 21.212 9.297 1.00 79.56 121 GLY A C 1
ATOM 1009 O O . GLY A 1 121 ? 5.133 21.995 8.537 1.00 79.56 121 GLY A O 1
ATOM 1010 N N . SER A 1 122 ? 5.232 20.587 10.270 1.00 74.50 122 SER A N 1
ATOM 1011 C CA . SER A 1 122 ? 6.689 20.682 10.441 1.00 74.5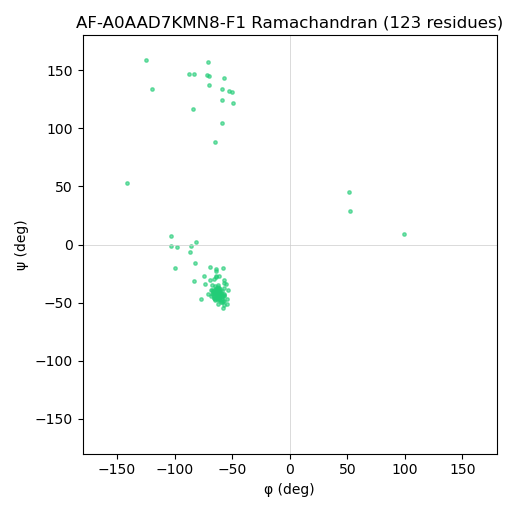0 122 SER A CA 1
ATOM 1012 C C . SER A 1 122 ? 7.331 19.306 10.328 1.00 74.50 122 SER A C 1
ATOM 1014 O O . SER A 1 122 ? 6.870 18.363 10.973 1.00 74.50 122 SER A O 1
ATOM 1016 N N . ILE A 1 123 ? 8.418 19.200 9.566 1.00 76.00 123 ILE A N 1
ATOM 1017 C CA . ILE A 1 123 ? 9.265 18.004 9.543 1.00 76.00 123 ILE A CA 1
ATOM 1018 C C . ILE A 1 123 ? 10.248 18.133 10.710 1.00 76.00 123 ILE A C 1
ATOM 1020 O O . ILE A 1 123 ? 11.014 19.093 10.757 1.00 76.00 123 ILE A O 1
ATOM 1024 N N . GLY A 1 124 ? 10.164 17.223 11.681 1.00 70.88 124 GLY A N 1
ATOM 1025 C CA . GLY A 1 124 ? 11.163 17.093 12.743 1.00 70.88 124 GLY A CA 1
ATOM 1026 C C . GLY A 1 124 ? 12.297 16.166 12.306 1.00 70.88 124 GLY A C 1
ATOM 1027 O O . GLY A 1 124 ? 12.040 15.226 11.551 1.00 70.88 124 GLY A O 1
ATOM 1028 N N . ASP A 1 125 ? 13.510 16.456 12.779 1.00 52.47 125 ASP A N 1
ATOM 1029 C CA . ASP A 1 125 ? 14.716 15.633 12.580 1.00 52.47 125 ASP A CA 1
ATOM 1030 C C . ASP A 1 125 ? 14.633 14.263 13.277 1.00 52.47 125 ASP A C 1
ATOM 1032 O O . ASP A 1 125 ? 14.080 14.189 14.404 1.00 52.47 125 ASP A O 1
#

Foldseek 3Di:
DVVVVVPDDDPDPDPQLCVVVLVVLVVLLVCLPLVNDDPCLNVVVDPVSVVVNVVSVVVNVVSVVVNVVSVVSNVVVLVVVLVVCCVPPVPDVVNVVSVVVVVVVVVVVVVVVVVCVVVPDDDDD